Protein AF-A0A381ZIY9-F1 (afdb_monomer_lite)

Radius of gyration: 14.21 Å; chains: 1; bounding box: 32×21×38 Å

pLDDT: mean 94.88, std 4.89, range [64.94, 98.19]

Structure (mmCIF, N/CA/C/O backbone):
data_AF-A0A381ZIY9-F1
#
_entry.id   AF-A0A381ZIY9-F1
#
loop_
_atom_site.group_PDB
_atom_site.id
_atom_site.type_symbol
_atom_site.label_atom_id
_atom_site.label_alt_id
_atom_site.label_comp_id
_atom_site.label_asym_id
_atom_site.label_entity_id
_atom_site.label_seq_id
_atom_site.pdbx_PDB_ins_code
_atom_site.Cartn_x
_atom_site.Cartn_y
_atom_site.Cartn_z
_atom_site.occupancy
_atom_site.B_iso_or_equiv
_atom_site.auth_seq_id
_atom_site.auth_comp_id
_atom_site.auth_asym_id
_atom_site.auth_atom_id
_atom_site.pdbx_PDB_model_num
ATOM 1 N N . MET A 1 1 ? 0.600 -8.500 -18.921 1.00 64.94 1 MET A N 1
ATOM 2 C CA . MET A 1 1 ? 1.296 -7.477 -19.741 1.00 64.94 1 MET A CA 1
ATOM 3 C C . MET A 1 1 ? 2.789 -7.711 -19.586 1.00 64.94 1 MET A C 1
ATOM 5 O O . MET A 1 1 ? 3.240 -7.798 -18.461 1.00 64.94 1 MET A O 1
ATOM 9 N N . VAL A 1 2 ? 3.587 -7.846 -20.650 1.00 84.56 2 VAL A N 1
ATOM 10 C CA . VAL A 1 2 ? 5.027 -8.111 -20.442 1.00 84.56 2 VAL A CA 1
ATOM 11 C C . VAL A 1 2 ? 5.698 -6.864 -19.853 1.00 84.56 2 VAL A C 1
ATOM 13 O O . VAL A 1 2 ? 5.814 -5.849 -20.535 1.00 84.56 2 VAL A O 1
ATOM 16 N N . LEU A 1 3 ? 6.099 -6.938 -18.580 1.00 90.31 3 LEU A N 1
ATOM 17 C CA . LEU A 1 3 ? 6.777 -5.851 -17.871 1.00 90.31 3 LEU A CA 1
ATOM 18 C C . LEU A 1 3 ? 8.226 -5.691 -18.346 1.00 90.31 3 LEU A C 1
ATOM 20 O O . LEU A 1 3 ? 8.945 -6.682 -18.510 1.00 90.31 3 LEU A O 1
ATOM 24 N N . ASN A 1 4 ? 8.677 -4.443 -18.486 1.00 93.50 4 ASN A N 1
ATOM 25 C CA . ASN A 1 4 ? 10.091 -4.140 -18.717 1.00 93.50 4 ASN A CA 1
ATOM 26 C C . ASN A 1 4 ? 10.938 -4.404 -17.448 1.00 93.50 4 ASN A C 1
ATOM 28 O O . ASN A 1 4 ? 10.411 -4.704 -16.370 1.00 93.50 4 ASN A O 1
ATOM 32 N N . GLU A 1 5 ? 12.267 -4.320 -17.555 1.00 95.06 5 GLU A N 1
ATOM 33 C CA . GLU A 1 5 ? 13.149 -4.601 -16.413 1.00 95.06 5 GLU A CA 1
ATOM 34 C C . GLU A 1 5 ? 12.912 -3.663 -15.222 1.00 95.06 5 GLU A C 1
ATOM 36 O O . GLU A 1 5 ? 12.831 -4.131 -14.084 1.00 95.06 5 GLU A O 1
ATOM 41 N N . GLU A 1 6 ? 12.729 -2.364 -15.461 1.00 95.62 6 GLU A N 1
ATOM 42 C CA . GLU A 1 6 ? 12.489 -1.389 -14.393 1.00 95.62 6 GLU A CA 1
ATOM 43 C C . GLU A 1 6 ? 11.158 -1.625 -13.673 1.00 95.62 6 GLU A C 1
ATOM 45 O O . GLU A 1 6 ? 11.094 -1.606 -12.441 1.00 95.62 6 GLU A O 1
ATOM 50 N N . GLN A 1 7 ? 10.106 -1.936 -14.427 1.00 96.00 7 GLN A N 1
ATOM 51 C CA . GLN A 1 7 ? 8.788 -2.302 -13.921 1.00 96.00 7 GLN A CA 1
ATOM 52 C C . GLN A 1 7 ? 8.847 -3.572 -13.068 1.00 96.00 7 GLN A C 1
ATOM 54 O O . GLN A 1 7 ? 8.252 -3.623 -11.987 1.00 96.00 7 GLN A O 1
ATOM 59 N N . ARG A 1 8 ? 9.616 -4.584 -13.494 1.00 95.69 8 ARG A N 1
ATOM 60 C CA . ARG A 1 8 ? 9.843 -5.806 -12.700 1.00 95.69 8 ARG A CA 1
ATOM 61 C C . ARG A 1 8 ? 10.585 -5.504 -11.402 1.00 95.69 8 ARG A C 1
ATOM 63 O O . ARG A 1 8 ? 10.189 -5.994 -10.343 1.00 95.69 8 ARG A O 1
ATOM 70 N N . LEU A 1 9 ? 11.634 -4.682 -11.454 1.00 96.25 9 LEU A N 1
ATOM 71 C CA . LEU A 1 9 ? 12.377 -4.266 -10.260 1.00 96.25 9 LEU A CA 1
ATOM 72 C C . LEU A 1 9 ? 11.486 -3.494 -9.283 1.00 96.25 9 LEU A C 1
ATOM 74 O O . LEU A 1 9 ? 11.523 -3.761 -8.078 1.00 96.25 9 LEU A O 1
ATOM 78 N N . LEU A 1 10 ? 10.661 -2.576 -9.788 1.00 96.31 10 LEU A N 1
ATOM 79 C CA . LEU A 1 10 ? 9.697 -1.837 -8.982 1.00 96.31 10 LEU A CA 1
ATOM 80 C C . LEU A 1 10 ? 8.674 -2.782 -8.339 1.00 96.31 10 LEU A C 1
ATOM 82 O O . LEU A 1 10 ? 8.495 -2.739 -7.123 1.00 96.31 10 LEU A O 1
ATOM 86 N N . SER A 1 11 ? 8.074 -3.686 -9.116 1.00 96.50 11 SER A N 1
ATOM 87 C CA . SER A 1 11 ? 7.126 -4.687 -8.608 1.00 96.50 11 SER A CA 1
ATOM 88 C C . SER A 1 11 ? 7.733 -5.551 -7.492 1.00 96.50 11 SER A C 1
ATOM 90 O O . SER A 1 11 ? 7.121 -5.745 -6.436 1.00 96.50 11 SER A O 1
ATOM 92 N N . ASN A 1 12 ? 8.990 -5.980 -7.651 1.00 96.50 12 ASN A N 1
ATOM 93 C CA . ASN A 1 12 ? 9.722 -6.721 -6.620 1.00 96.50 12 ASN A CA 1
ATOM 94 C C . ASN A 1 12 ? 9.938 -5.894 -5.341 1.00 96.50 12 ASN A C 1
ATOM 96 O O . ASN A 1 12 ? 9.792 -6.414 -4.233 1.00 96.50 12 ASN A O 1
ATOM 100 N N . ARG A 1 13 ? 10.260 -4.598 -5.468 1.00 96.56 13 ARG A N 1
ATOM 101 C CA . ARG A 1 13 ? 10.421 -3.691 -4.316 1.00 96.56 13 ARG A CA 1
ATOM 102 C C . ARG A 1 13 ? 9.102 -3.462 -3.581 1.00 96.56 13 ARG A C 1
ATOM 104 O O . ARG A 1 13 ? 9.105 -3.438 -2.353 1.00 96.56 13 ARG A O 1
ATOM 111 N N . ILE A 1 14 ? 7.998 -3.333 -4.313 1.00 96.50 14 ILE A N 1
ATOM 112 C CA . ILE A 1 14 ? 6.654 -3.130 -3.755 1.00 96.50 14 ILE A CA 1
ATOM 113 C C . ILE A 1 14 ? 6.188 -4.364 -2.974 1.00 96.50 14 ILE A C 1
ATOM 115 O O . ILE A 1 14 ? 5.695 -4.235 -1.854 1.00 96.50 14 ILE A O 1
ATOM 119 N N . ASN A 1 15 ? 6.414 -5.565 -3.512 1.00 96.75 15 ASN A N 1
ATOM 120 C CA . ASN A 1 15 ? 6.094 -6.816 -2.818 1.00 96.75 15 ASN A CA 1
ATOM 121 C C . ASN A 1 15 ? 7.028 -7.109 -1.628 1.00 96.75 15 ASN A C 1
ATOM 123 O O . ASN A 1 15 ? 6.682 -7.883 -0.728 1.00 96.75 15 ASN A O 1
ATOM 127 N N . ASN A 1 16 ? 8.206 -6.482 -1.573 1.00 97.19 16 ASN A N 1
ATOM 128 C CA . ASN A 1 16 ? 9.112 -6.616 -0.443 1.00 97.19 16 ASN A CA 1
ATOM 129 C C . ASN A 1 16 ? 8.632 -5.774 0.751 1.00 97.19 16 ASN A C 1
ATOM 131 O O . ASN A 1 16 ? 8.828 -4.560 0.824 1.00 97.19 16 ASN A O 1
ATOM 135 N N . LYS A 1 17 ? 8.067 -6.454 1.752 1.00 93.31 17 LYS A N 1
ATOM 136 C CA . LYS A 1 17 ? 7.513 -5.832 2.966 1.00 93.31 17 LYS A CA 1
ATOM 137 C C . LYS A 1 17 ? 8.504 -4.941 3.715 1.00 93.31 17 LYS A C 1
ATOM 139 O O . LYS A 1 17 ? 8.086 -3.936 4.288 1.00 93.31 17 LYS A O 1
ATOM 144 N N . LEU A 1 18 ? 9.787 -5.306 3.757 1.00 95.62 18 LEU A N 1
ATOM 145 C CA . LEU A 1 18 ? 10.796 -4.526 4.474 1.00 95.62 18 LEU A CA 1
ATOM 146 C C . LEU A 1 18 ? 11.097 -3.225 3.726 1.00 95.62 18 LEU A C 1
ATOM 148 O O . LEU A 1 18 ? 11.052 -2.155 4.331 1.00 95.62 18 LEU A O 1
ATOM 152 N N . LEU A 1 19 ? 11.326 -3.313 2.413 1.00 96.25 19 LEU A N 1
ATOM 153 C CA . LEU A 1 19 ? 11.589 -2.145 1.571 1.00 96.25 19 LEU A CA 1
ATOM 154 C C . LEU A 1 19 ? 10.386 -1.199 1.537 1.00 96.25 19 LEU A C 1
ATOM 156 O O . LEU A 1 19 ? 10.551 -0.001 1.759 1.00 96.25 19 LEU A O 1
ATOM 160 N N . PHE A 1 20 ? 9.173 -1.730 1.359 1.00 94.31 20 PHE A N 1
ATOM 161 C CA . PHE A 1 20 ? 7.959 -0.917 1.382 1.00 94.31 20 PHE A CA 1
ATOM 162 C C . PHE A 1 20 ? 7.743 -0.237 2.742 1.00 94.31 20 PHE A C 1
ATOM 164 O O . PHE A 1 20 ? 7.342 0.926 2.805 1.00 94.31 20 PHE A O 1
ATOM 171 N N . LYS A 1 21 ? 8.049 -0.922 3.853 1.00 94.00 21 LYS A N 1
ATOM 172 C CA . LYS A 1 21 ? 7.959 -0.332 5.196 1.00 94.00 21 LYS A CA 1
ATOM 173 C C . LYS A 1 21 ? 8.971 0.800 5.393 1.00 94.00 21 LYS A C 1
ATOM 175 O O . LYS A 1 21 ? 8.599 1.840 5.930 1.00 94.00 21 LYS A O 1
ATOM 180 N N . LEU A 1 22 ? 10.215 0.626 4.945 1.00 96.19 22 LEU A N 1
ATOM 181 C CA . LEU A 1 22 ? 11.242 1.676 4.988 1.00 96.19 22 LEU A CA 1
ATOM 182 C C . LEU A 1 22 ? 10.860 2.883 4.118 1.00 96.19 22 LEU A C 1
ATOM 184 O O . LEU A 1 22 ? 10.975 4.031 4.555 1.00 96.19 22 LEU A O 1
ATOM 188 N N . PHE A 1 23 ? 10.335 2.633 2.918 1.00 94.81 23 PHE A N 1
ATOM 189 C CA . PHE A 1 23 ? 9.771 3.672 2.058 1.00 94.81 23 PHE A CA 1
ATOM 190 C C . PHE A 1 23 ? 8.607 4.399 2.742 1.00 94.81 23 PHE A C 1
ATOM 192 O O . PHE A 1 23 ? 8.574 5.625 2.761 1.00 94.81 23 PHE A O 1
ATOM 199 N N . SER A 1 24 ? 7.694 3.665 3.382 1.00 94.31 24 SER A N 1
ATOM 200 C CA . SER A 1 24 ? 6.560 4.261 4.095 1.00 94.31 24 SER A CA 1
ATOM 201 C C . SER A 1 24 ? 7.028 5.174 5.227 1.00 94.31 24 SER A C 1
ATOM 203 O O . SER A 1 24 ? 6.549 6.291 5.347 1.00 94.31 24 SER A O 1
ATOM 205 N N . ILE A 1 25 ? 8.016 4.760 6.021 1.00 95.75 25 ILE A N 1
ATOM 206 C CA . ILE A 1 25 ? 8.558 5.606 7.098 1.00 95.75 25 ILE A CA 1
ATOM 207 C C . ILE A 1 25 ? 9.198 6.888 6.540 1.00 95.75 25 ILE A C 1
ATOM 209 O O . ILE A 1 25 ? 9.050 7.952 7.132 1.00 95.75 25 ILE A O 1
ATOM 213 N N . SER A 1 26 ? 9.899 6.798 5.407 1.00 95.81 26 SER A N 1
ATOM 214 C CA . SER A 1 26 ? 10.687 7.913 4.861 1.00 95.81 26 SER A CA 1
ATOM 215 C C . SER A 1 26 ? 9.914 8.856 3.936 1.00 95.81 26 SER A C 1
ATOM 217 O O . SER A 1 26 ? 10.242 10.040 3.873 1.00 95.81 26 SER A O 1
ATOM 219 N N . LYS A 1 27 ? 8.926 8.353 3.190 1.00 94.38 27 LYS A N 1
ATOM 220 C CA . LYS A 1 27 ? 8.231 9.088 2.118 1.00 94.38 27 LYS A CA 1
ATOM 221 C C . LYS A 1 27 ? 6.713 9.130 2.275 1.00 94.38 27 LYS A C 1
ATOM 223 O O . LYS A 1 27 ? 6.094 10.045 1.746 1.00 94.38 27 LYS A O 1
ATOM 228 N N . LEU A 1 28 ? 6.113 8.193 3.014 1.00 94.06 28 LEU A N 1
ATOM 229 C CA . LEU A 1 28 ? 4.666 8.144 3.272 1.00 94.06 28 LEU A CA 1
ATOM 230 C C . LEU A 1 28 ? 4.370 7.944 4.770 1.00 94.06 28 LEU A C 1
ATOM 232 O O . LEU A 1 28 ? 3.760 6.937 5.151 1.00 94.06 28 LEU A O 1
ATOM 236 N N . PRO A 1 29 ? 4.787 8.872 5.654 1.00 93.94 29 PRO A N 1
ATOM 237 C CA . PRO A 1 29 ? 4.699 8.672 7.102 1.00 93.94 29 PRO A CA 1
ATOM 238 C C . PRO A 1 29 ? 3.264 8.395 7.574 1.00 93.94 29 PRO A C 1
ATOM 240 O O . PRO A 1 29 ? 3.052 7.581 8.472 1.00 93.94 29 PRO A O 1
ATOM 243 N N . LEU A 1 30 ? 2.255 8.986 6.922 1.00 93.94 30 LEU A N 1
ATOM 244 C CA . LEU A 1 30 ? 0.846 8.684 7.199 1.00 93.94 30 LEU A CA 1
ATOM 245 C C . LEU A 1 30 ? 0.478 7.221 6.917 1.00 93.94 30 LEU A C 1
ATOM 247 O O . LEU A 1 30 ? -0.261 6.628 7.705 1.00 93.94 30 LEU A O 1
ATOM 251 N N . ALA A 1 31 ? 1.014 6.604 5.859 1.00 93.75 31 ALA A N 1
ATOM 252 C CA . ALA A 1 31 ? 0.802 5.179 5.597 1.00 93.75 31 ALA A CA 1
ATOM 253 C C . ALA A 1 31 ? 1.381 4.320 6.735 1.00 93.75 31 ALA A C 1
ATOM 255 O O . ALA A 1 31 ? 0.753 3.357 7.179 1.00 93.75 31 ALA A O 1
ATOM 256 N N . PHE A 1 32 ? 2.529 4.720 7.294 1.00 94.12 32 PHE A N 1
ATOM 257 C CA . PHE A 1 32 ? 3.121 4.045 8.448 1.00 94.12 32 PHE A CA 1
ATOM 258 C C . PHE A 1 32 ? 2.266 4.180 9.723 1.00 94.12 32 PHE A C 1
ATOM 260 O O . PHE A 1 32 ? 1.957 3.165 10.355 1.00 94.12 32 PHE A O 1
ATOM 267 N N . PHE A 1 33 ? 1.834 5.395 10.085 1.00 94.44 33 PHE A N 1
ATOM 268 C CA . PHE A 1 33 ? 1.041 5.631 11.304 1.00 94.44 33 PHE A CA 1
ATOM 269 C C . PHE A 1 33 ? -0.334 4.958 11.261 1.00 94.44 33 PHE A C 1
ATOM 271 O O . PHE A 1 33 ? -0.756 4.319 12.232 1.00 94.44 33 PHE A O 1
ATOM 278 N N . THR A 1 34 ? -1.008 5.034 10.114 1.00 95.25 34 THR A N 1
ATOM 279 C CA . THR A 1 34 ? -2.284 4.338 9.892 1.00 95.25 34 THR A CA 1
ATOM 280 C C . THR A 1 34 ? -2.089 2.820 9.790 1.00 95.25 34 THR A C 1
ATOM 282 O O . THR A 1 34 ? -3.010 2.041 10.030 1.00 95.25 34 THR A O 1
ATOM 285 N N . GLY A 1 35 ? -0.870 2.343 9.526 1.00 94.50 35 GLY A N 1
ATOM 286 C CA . GLY A 1 35 ? -0.601 0.928 9.285 1.00 94.50 35 GLY A CA 1
ATOM 287 C C . GLY A 1 35 ? -1.201 0.433 7.968 1.00 94.50 35 GLY A C 1
ATOM 288 O O . GLY A 1 35 ? -1.543 -0.750 7.874 1.00 94.50 35 GLY A O 1
ATOM 289 N N . LEU A 1 36 ? -1.349 1.338 6.999 1.00 96.69 36 LEU A N 1
ATOM 290 C CA . LEU A 1 36 ? -1.661 1.028 5.613 1.00 96.69 36 LEU A CA 1
ATOM 291 C C . LEU A 1 36 ? -0.483 0.273 4.982 1.00 96.69 36 LEU A C 1
ATOM 293 O O . LEU A 1 36 ? 0.682 0.618 5.182 1.00 96.69 36 LEU A O 1
ATOM 297 N N . LYS A 1 37 ? -0.784 -0.785 4.231 1.00 95.94 37 LYS A N 1
ATOM 298 C CA . LYS A 1 37 ? 0.217 -1.632 3.575 1.00 95.94 37 LYS A CA 1
ATOM 299 C C . LYS A 1 37 ? -0.336 -2.282 2.314 1.00 95.94 37 LYS A C 1
ATOM 301 O O . LYS A 1 37 ? -1.537 -2.529 2.223 1.00 95.94 37 LYS A O 1
ATOM 306 N N . ILE A 1 38 ? 0.562 -2.639 1.403 1.00 97.38 38 ILE A N 1
ATOM 307 C CA . ILE A 1 38 ? 0.276 -3.547 0.289 1.00 97.38 38 ILE A CA 1
ATOM 308 C C . ILE A 1 38 ? 0.469 -4.986 0.789 1.00 97.38 38 ILE A C 1
ATOM 310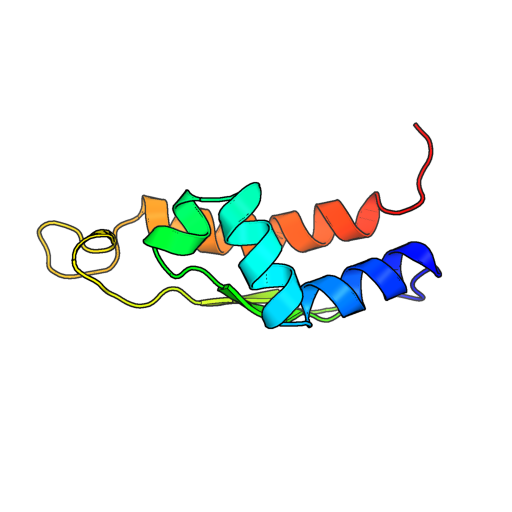 O O . ILE A 1 38 ? 1.482 -5.316 1.410 1.00 97.38 38 ILE A O 1
ATOM 314 N N . LEU A 1 39 ? -0.543 -5.830 0.591 1.00 96.94 39 LEU A N 1
ATOM 315 C CA . LEU A 1 39 ? -0.510 -7.259 0.910 1.00 96.94 39 LEU A CA 1
ATOM 316 C C . LEU A 1 39 ? 0.024 -8.087 -0.257 1.00 96.94 39 LEU A C 1
ATOM 318 O O . LEU A 1 39 ? 0.767 -9.040 -0.026 1.00 96.94 39 LEU A O 1
ATOM 322 N N . LYS A 1 40 ? -0.379 -7.725 -1.476 1.00 96.75 40 LYS A N 1
ATOM 323 C CA . LYS A 1 40 ? -0.017 -8.394 -2.723 1.00 96.75 40 LYS A CA 1
ATOM 324 C C . LYS A 1 40 ? -0.087 -7.380 -3.855 1.00 96.75 40 LYS A C 1
ATOM 326 O O . LYS A 1 40 ? -1.060 -6.634 -3.937 1.00 96.75 40 LYS A O 1
ATOM 331 N N . PHE A 1 41 ? 0.918 -7.388 -4.718 1.00 97.75 41 PHE A N 1
ATOM 332 C CA . PHE A 1 41 ? 0.899 -6.642 -5.964 1.00 97.75 41 PHE A CA 1
ATOM 333 C C . PHE A 1 41 ? 1.298 -7.553 -7.122 1.00 97.75 41 PHE A C 1
ATOM 335 O O . PHE A 1 41 ? 2.328 -8.225 -7.074 1.00 97.75 41 PHE A O 1
ATOM 342 N N . THR A 1 42 ? 0.461 -7.586 -8.148 1.00 95.88 42 THR A N 1
ATOM 343 C CA . THR A 1 42 ? 0.676 -8.312 -9.401 1.00 95.88 42 THR A CA 1
ATOM 344 C C . THR A 1 42 ? 0.271 -7.417 -10.565 1.00 95.88 42 THR A C 1
ATOM 346 O O . THR A 1 42 ? -0.191 -6.299 -10.357 1.00 95.88 42 THR A O 1
ATOM 349 N N . GLU A 1 43 ? 0.434 -7.909 -11.788 1.00 93.19 43 GLU A N 1
ATOM 350 C CA . GLU A 1 43 ? 0.017 -7.188 -12.993 1.00 93.19 43 GLU A CA 1
ATOM 351 C C . GLU A 1 43 ? -1.497 -6.938 -13.052 1.00 93.19 43 GLU A C 1
ATOM 353 O O . GLU A 1 43 ? -1.909 -5.932 -13.620 1.00 93.19 43 GLU A O 1
ATOM 358 N N . ASP A 1 44 ? -2.305 -7.803 -12.433 1.00 93.88 44 ASP A N 1
ATOM 359 C CA . ASP A 1 44 ? -3.769 -7.751 -12.540 1.00 93.88 44 ASP A CA 1
ATOM 360 C C . ASP A 1 44 ? -4.453 -7.239 -11.262 1.00 93.88 44 ASP A C 1
ATOM 362 O O . ASP A 1 44 ? -5.589 -6.771 -11.298 1.00 93.88 44 ASP A O 1
ATOM 366 N N . GLU A 1 45 ? -3.777 -7.310 -10.112 1.00 96.44 45 GLU A N 1
ATOM 367 C CA . GLU A 1 45 ? -4.345 -6.886 -8.829 1.00 96.44 45 GLU A CA 1
ATOM 368 C C . GLU A 1 45 ? -3.330 -6.230 -7.886 1.00 96.44 45 GLU A C 1
ATOM 370 O O . GLU A 1 45 ? -2.181 -6.664 -7.750 1.00 96.44 45 GLU A O 1
ATOM 375 N N . CYS A 1 46 ? -3.802 -5.215 -7.159 1.00 98.12 46 CYS A N 1
ATOM 376 C CA . CYS A 1 46 ? -3.110 -4.603 -6.032 1.00 98.12 46 CYS A CA 1
ATOM 377 C C . CYS A 1 46 ? -4.016 -4.648 -4.799 1.00 98.12 46 CYS A C 1
ATOM 379 O O . CYS A 1 46 ? -5.029 -3.951 -4.726 1.00 98.12 46 CYS A O 1
ATOM 381 N N . ILE A 1 47 ? -3.649 -5.471 -3.818 1.00 98.19 47 ILE A N 1
ATOM 382 C CA . ILE A 1 47 ? -4.414 -5.650 -2.585 1.00 98.19 47 ILE A CA 1
ATOM 383 C C . ILE A 1 47 ? -3.770 -4.809 -1.489 1.00 98.19 47 ILE A C 1
ATOM 385 O O . ILE A 1 47 ? -2.662 -5.106 -1.034 1.00 98.19 47 ILE A O 1
ATOM 389 N N . THR A 1 48 ? -4.482 -3.793 -1.011 1.00 97.88 48 THR A N 1
ATOM 390 C CA . THR A 1 48 ? -4.082 -2.982 0.144 1.00 97.88 48 THR A CA 1
ATOM 391 C C . THR A 1 48 ? -4.858 -3.382 1.396 1.00 97.88 48 THR A C 1
ATOM 393 O O . THR A 1 48 ? -5.906 -4.023 1.350 1.00 97.88 48 THR A O 1
ATOM 396 N N . SER A 1 49 ? -4.311 -3.054 2.563 1.00 97.19 49 SER A N 1
ATOM 397 C CA . SER A 1 49 ? -4.955 -3.321 3.844 1.00 97.19 49 SER A CA 1
ATOM 398 C C . SER A 1 49 ? -4.584 -2.261 4.861 1.00 97.19 49 SER A C 1
ATOM 400 O O . SER A 1 49 ? -3.428 -1.849 4.958 1.00 97.19 49 SER A O 1
ATOM 402 N N . VAL A 1 50 ? -5.567 -1.873 5.665 1.00 96.94 50 VAL A N 1
ATOM 403 C CA . VAL A 1 50 ? -5.399 -0.991 6.813 1.00 96.94 50 VAL A CA 1
ATOM 404 C C . VAL A 1 50 ? -6.155 -1.581 7.998 1.00 96.94 50 VAL A C 1
ATOM 406 O O . VAL A 1 50 ? -7.286 -2.045 7.873 1.00 96.94 50 VAL A O 1
ATOM 409 N N . ARG A 1 51 ? -5.507 -1.630 9.163 1.00 94.88 51 ARG A N 1
ATOM 410 C CA . ARG A 1 51 ? -6.116 -2.184 10.381 1.00 94.88 51 ARG A CA 1
ATOM 411 C C . ARG A 1 51 ? -6.951 -1.109 11.070 1.00 94.88 51 ARG A C 1
ATOM 413 O O . ARG A 1 51 ? -6.452 -0.008 11.264 1.00 94.88 51 ARG A O 1
ATOM 420 N N . LEU A 1 52 ? -8.149 -1.435 11.551 1.00 96.19 52 LEU A N 1
ATOM 421 C CA . LEU A 1 52 ? -8.893 -0.541 12.441 1.00 96.19 52 LEU A CA 1
ATOM 422 C C . LEU A 1 52 ? -8.094 -0.307 13.739 1.00 96.19 52 LEU A C 1
ATOM 424 O O . LEU A 1 52 ? -7.775 -1.244 14.471 1.00 96.19 52 LEU A O 1
ATOM 428 N N . LYS A 1 53 ? -7.724 0.949 13.991 1.00 94.38 53 LYS A N 1
ATOM 429 C CA . LYS A 1 53 ? -6.954 1.414 15.155 1.00 94.38 53 LYS A CA 1
ATOM 430 C C . LYS A 1 53 ? -7.537 2.732 15.647 1.00 94.38 53 LYS A C 1
ATOM 432 O O . LYS A 1 53 ? -8.352 3.339 14.959 1.00 94.38 53 LYS A O 1
ATOM 437 N N . TYR A 1 54 ? -7.053 3.217 16.791 1.00 93.94 54 TYR A N 1
ATOM 438 C CA . TYR A 1 54 ? -7.444 4.520 17.329 1.00 93.94 54 TYR A CA 1
ATOM 439 C C . TYR A 1 54 ? -7.320 5.667 16.310 1.00 93.94 54 TYR A C 1
ATOM 441 O O . TYR A 1 54 ? -8.247 6.451 16.187 1.00 93.94 54 TYR A O 1
ATOM 449 N N . LEU A 1 55 ? -6.227 5.726 15.541 1.00 94.81 55 LEU A N 1
ATOM 450 C CA . LEU A 1 55 ? -6.020 6.767 14.521 1.00 94.81 55 LEU A CA 1
ATOM 451 C C . LEU A 1 55 ? -6.872 6.584 13.257 1.00 94.81 55 LEU A C 1
ATOM 453 O O . LEU A 1 55 ? -7.027 7.522 12.487 1.00 94.81 55 LEU A O 1
ATOM 457 N N . ASN A 1 56 ? -7.413 5.385 13.033 1.00 97.12 56 ASN A N 1
ATOM 458 C CA . ASN A 1 56 ? -8.094 5.036 11.786 1.00 97.12 56 ASN A CA 1
ATOM 459 C C . ASN A 1 56 ? -9.614 4.998 11.927 1.00 97.12 56 ASN A C 1
ATOM 461 O O . ASN A 1 56 ? -10.297 4.692 10.952 1.00 97.12 56 ASN A O 1
ATOM 465 N N . LYS A 1 57 ? -10.141 5.223 13.134 1.00 96.88 57 LYS A N 1
ATOM 466 C CA . LYS A 1 57 ? -11.568 5.105 13.428 1.00 96.88 57 LYS A CA 1
ATOM 467 C C . LYS A 1 57 ? -12.269 6.456 13.358 1.00 96.88 57 LYS A C 1
ATOM 469 O O . LYS A 1 57 ? -11.692 7.488 13.683 1.00 96.88 57 LYS A O 1
ATOM 474 N N . ASN A 1 58 ? -13.534 6.420 12.980 1.00 96.75 58 ASN A N 1
ATOM 475 C CA . ASN A 1 58 ? -14.456 7.544 13.073 1.00 96.75 58 ASN A CA 1
ATOM 476 C C . ASN A 1 58 ? -15.247 7.500 14.408 1.00 9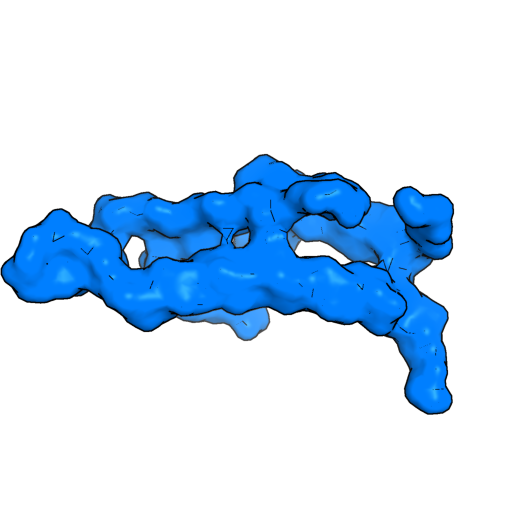6.75 58 ASN A C 1
ATOM 478 O O . ASN A 1 58 ? -1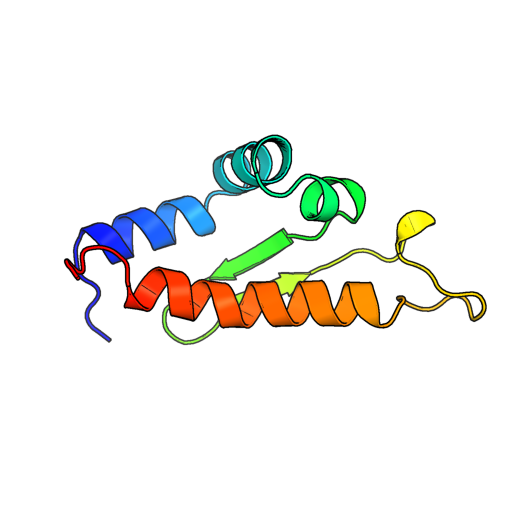5.119 6.527 15.163 1.00 96.75 58 ASN A O 1
ATOM 482 N N . PRO A 1 59 ? -16.084 8.513 14.715 1.00 96.81 59 PRO A N 1
ATOM 483 C CA . PRO A 1 59 ? -16.934 8.524 15.915 1.00 96.81 59 PRO A CA 1
ATOM 484 C C . PRO A 1 59 ? -17.944 7.366 16.014 1.00 96.81 59 PRO A C 1
ATOM 486 O O . PRO A 1 59 ? -18.475 7.111 17.089 1.00 96.81 59 PRO A O 1
ATOM 489 N N . PHE A 1 60 ? -18.174 6.632 14.922 1.00 97.00 60 PHE A N 1
ATOM 490 C CA . PHE A 1 60 ? -19.078 5.479 14.831 1.00 97.00 60 PHE A CA 1
ATOM 491 C C . PHE A 1 60 ? -18.349 4.133 14.961 1.00 97.00 60 PHE A C 1
ATOM 493 O O . PHE A 1 60 ? -18.898 3.095 14.605 1.00 97.00 60 PHE A O 1
ATOM 500 N N . GLN A 1 61 ? -17.097 4.141 15.434 1.00 94.19 61 GLN A N 1
ATOM 501 C CA . GLN A 1 61 ? -16.279 2.941 15.656 1.00 94.19 61 GLN A CA 1
ATOM 502 C C . GLN A 1 61 ? -15.976 2.111 14.393 1.00 94.19 61 GLN A C 1
ATOM 504 O O . GLN A 1 61 ? -15.619 0.939 14.490 1.00 94.19 61 GLN A O 1
ATOM 509 N N . SER A 1 62 ? -16.045 2.716 13.208 1.00 96.62 62 SER A N 1
ATOM 510 C CA . SER A 1 62 ? -15.649 2.092 11.937 1.00 96.62 62 SER A CA 1
ATOM 5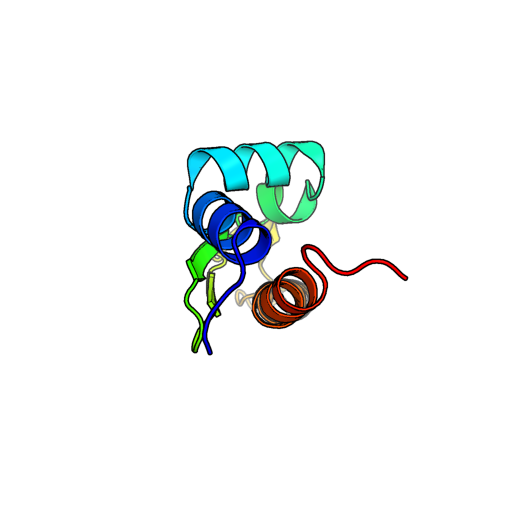11 C C . SER A 1 62 ? -14.472 2.832 11.302 1.00 96.62 62 SER A C 1
ATOM 513 O O . SER A 1 62 ? -14.048 3.877 11.797 1.00 96.62 62 SER A O 1
ATOM 515 N N . THR A 1 63 ? -13.897 2.286 10.227 1.00 97.75 63 THR A N 1
ATOM 516 C CA . THR A 1 63 ? -12.779 2.927 9.519 1.00 97.75 63 THR A CA 1
ATOM 517 C C . THR A 1 63 ? -13.212 4.275 8.939 1.00 97.75 63 THR A C 1
ATOM 519 O O . THR A 1 63 ? -14.237 4.374 8.268 1.00 97.75 63 THR A O 1
ATOM 522 N N . TYR A 1 64 ? -12.433 5.327 9.192 1.00 97.56 64 TYR A N 1
ATOM 523 C CA . TYR A 1 64 ? -12.701 6.665 8.672 1.00 97.56 64 TYR A CA 1
ATOM 524 C C . TYR A 1 64 ? -12.571 6.707 7.145 1.00 97.56 64 TYR A C 1
ATOM 526 O O . TYR A 1 64 ? -11.663 6.097 6.579 1.00 97.56 64 TYR A O 1
ATOM 534 N N . PHE A 1 65 ? -13.454 7.453 6.473 1.00 97.12 65 PHE A N 1
ATOM 535 C CA . PHE A 1 65 ? -13.539 7.443 5.010 1.00 97.12 65 PHE A CA 1
ATOM 536 C C . PHE A 1 65 ? -12.218 7.850 4.346 1.00 97.12 65 PHE A C 1
ATOM 538 O O . PHE A 1 65 ? -11.809 7.208 3.389 1.00 97.12 65 PHE A O 1
ATOM 545 N N . ALA A 1 66 ? -11.498 8.839 4.889 1.00 96.94 66 ALA A N 1
ATOM 546 C CA . ALA A 1 66 ? -10.228 9.270 4.309 1.00 96.94 66 ALA A CA 1
ATOM 547 C C . ALA A 1 66 ? -9.164 8.161 4.367 1.00 96.94 66 ALA A C 1
ATOM 549 O O . ALA A 1 66 ? -8.353 8.036 3.458 1.00 96.94 66 ALA A O 1
ATOM 550 N N . VAL A 1 67 ? -9.201 7.303 5.392 1.00 97.44 67 VAL A N 1
ATOM 551 C CA . VAL A 1 67 ? -8.299 6.147 5.502 1.00 97.44 67 VAL A CA 1
ATOM 552 C C . VAL A 1 67 ? -8.650 5.077 4.462 1.00 97.44 67 VAL A C 1
ATOM 554 O O . VAL A 1 67 ? -7.753 4.438 3.914 1.00 97.44 67 VAL A O 1
ATOM 557 N N . LEU A 1 68 ? -9.940 4.907 4.146 1.00 97.38 68 LEU A N 1
ATOM 558 C CA . LEU A 1 68 ? -10.378 4.063 3.029 1.00 97.38 68 LEU A CA 1
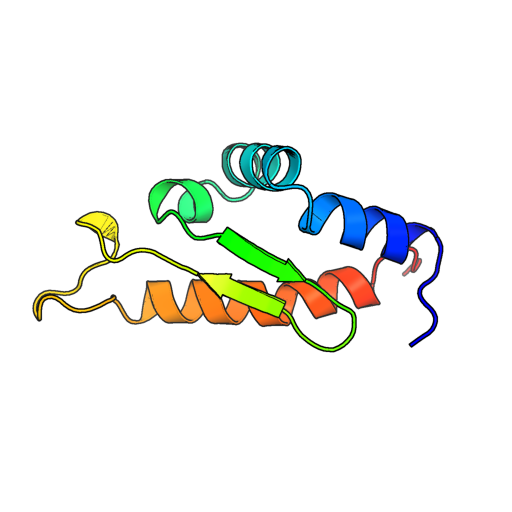ATOM 559 C C . LEU A 1 68 ? -9.931 4.650 1.683 1.00 97.38 68 LEU A C 1
ATOM 561 O O . LEU A 1 68 ? -9.399 3.913 0.856 1.00 97.38 68 LEU A O 1
ATOM 565 N N . SER A 1 69 ? -10.062 5.967 1.493 1.00 98.00 69 SER A N 1
ATOM 566 C CA . SER A 1 69 ? -9.579 6.659 0.293 1.00 98.00 69 SER A CA 1
ATOM 567 C C . SER A 1 69 ? -8.071 6.498 0.113 1.00 98.00 69 SER A C 1
ATOM 569 O O . SER A 1 69 ? -7.642 6.161 -0.981 1.00 98.00 69 SER A O 1
ATOM 571 N N . MET A 1 70 ? -7.273 6.624 1.179 1.00 97.44 70 MET A N 1
ATOM 572 C CA . MET A 1 70 ? -5.827 6.360 1.126 1.00 97.44 70 MET A CA 1
ATOM 573 C C . MET A 1 70 ? -5.514 4.922 0.690 1.00 97.44 70 MET A C 1
ATOM 575 O O . MET A 1 70 ? -4.573 4.689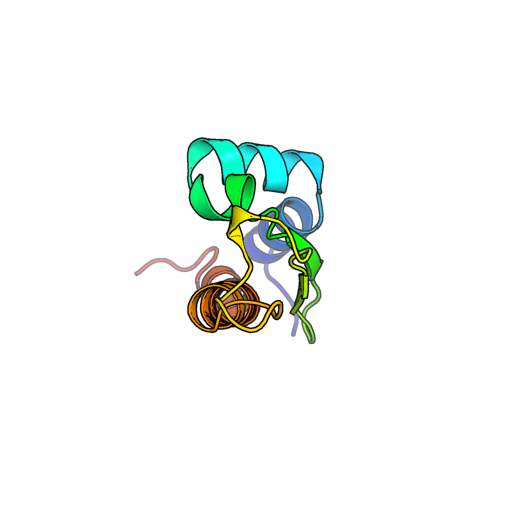 -0.065 1.00 97.44 70 MET A O 1
ATOM 579 N N . ALA A 1 71 ? -6.282 3.939 1.173 1.00 97.69 71 ALA A N 1
ATOM 580 C CA . ALA A 1 71 ? -6.087 2.545 0.788 1.00 97.69 71 ALA A CA 1
ATOM 581 C C . ALA A 1 71 ? -6.419 2.295 -0.691 1.00 97.69 71 ALA A C 1
ATOM 583 O O . ALA A 1 71 ? -5.704 1.531 -1.344 1.00 97.69 71 ALA A O 1
ATOM 584 N N . ALA A 1 72 ? -7.467 2.948 -1.203 1.00 97.81 72 ALA A N 1
ATOM 585 C CA . ALA A 1 72 ? -7.868 2.891 -2.606 1.00 97.81 72 ALA A CA 1
ATOM 586 C C . ALA A 1 72 ? -6.888 3.639 -3.525 1.00 97.81 72 ALA A C 1
ATOM 588 O O . ALA A 1 72 ? -6.522 3.134 -4.580 1.00 97.81 72 ALA A O 1
ATOM 589 N N . GLU A 1 73 ? -6.417 4.815 -3.112 1.00 97.88 73 GLU A N 1
ATOM 590 C CA . GLU A 1 73 ? -5.405 5.581 -3.842 1.00 97.88 73 GLU A CA 1
ATOM 591 C C . GLU A 1 73 ? -4.092 4.805 -3.929 1.00 97.88 73 GLU A C 1
ATOM 593 O O . GLU A 1 73 ? -3.488 4.726 -4.993 1.00 97.88 73 GLU A O 1
ATOM 598 N N . LEU A 1 74 ? -3.664 4.164 -2.836 1.00 97.44 74 LEU A N 1
ATOM 599 C CA . LEU A 1 74 ? -2.470 3.328 -2.868 1.00 97.44 74 LEU A CA 1
ATOM 600 C C . LEU A 1 74 ? -2.651 2.133 -3.814 1.00 97.44 74 LEU A C 1
ATOM 602 O O . LEU A 1 74 ? -1.718 1.815 -4.548 1.00 97.44 74 LEU A O 1
ATOM 606 N N . SER A 1 75 ? -3.814 1.468 -3.832 1.00 97.62 75 SER A N 1
ATOM 607 C CA . SER A 1 75 ? -4.004 0.300 -4.703 1.00 97.62 75 SER A CA 1
ATOM 608 C C . SER A 1 75 ? -3.998 0.670 -6.187 1.00 97.62 75 SER A C 1
ATOM 610 O O . SER A 1 75 ? -3.360 -0.022 -6.979 1.00 97.62 75 SER A O 1
ATOM 612 N N . THR A 1 76 ? -4.632 1.780 -6.568 1.00 97.56 76 THR A N 1
ATOM 613 C CA . THR A 1 76 ? -4.696 2.231 -7.968 1.00 97.56 76 THR A CA 1
ATOM 614 C C . THR A 1 76 ? -3.448 3.003 -8.397 1.00 97.56 76 THR A C 1
ATOM 616 O O . THR A 1 76 ? -2.901 2.750 -9.469 1.00 97.56 76 THR A O 1
ATOM 619 N N . GLY A 1 77 ? -2.924 3.883 -7.544 1.00 96.81 77 GLY A N 1
ATOM 620 C CA . GLY A 1 77 ? -1.716 4.671 -7.796 1.00 96.81 77 GLY A CA 1
ATOM 621 C C . GLY A 1 77 ? -0.464 3.812 -7.971 1.00 96.81 77 GLY A C 1
ATOM 622 O O . GLY A 1 77 ? 0.432 4.172 -8.730 1.00 96.81 77 GLY A O 1
ATOM 623 N N . THR A 1 78 ? -0.426 2.625 -7.359 1.00 96.88 78 THR A N 1
ATOM 624 C CA . THR A 1 78 ? 0.642 1.639 -7.590 1.00 96.88 78 THR A CA 1
ATOM 625 C C . THR A 1 78 ? 0.727 1.225 -9.067 1.00 96.88 78 THR A C 1
ATOM 627 O O . THR A 1 78 ? 1.828 1.115 -9.605 1.00 96.88 78 THR A O 1
ATOM 630 N N . PHE A 1 79 ? -0.408 1.064 -9.756 1.00 97.19 79 PHE A N 1
ATOM 631 C CA . PHE A 1 79 ? -0.414 0.780 -11.196 1.00 97.19 79 PHE A CA 1
ATOM 632 C C . PHE A 1 79 ? 0.045 1.976 -12.026 1.00 97.19 79 PHE A C 1
ATOM 634 O O . PHE A 1 79 ? 0.779 1.788 -12.993 1.00 97.19 79 PHE A O 1
ATOM 641 N N . ALA A 1 80 ? -0.319 3.198 -11.631 1.00 96.19 80 ALA A N 1
ATOM 642 C CA . ALA A 1 80 ? 0.176 4.403 -12.294 1.00 96.19 80 ALA A CA 1
ATOM 643 C C . ALA A 1 80 ? 1.707 4.514 -12.183 1.00 96.19 80 ALA A C 1
ATOM 645 O O . ALA A 1 80 ? 2.376 4.759 -13.184 1.00 96.19 80 ALA A O 1
ATOM 646 N N . LEU A 1 81 ? 2.271 4.246 -10.997 1.00 95.19 81 LEU A N 1
ATOM 647 C CA . LEU A 1 81 ? 3.723 4.194 -10.783 1.00 95.19 81 LEU A CA 1
ATOM 648 C C . LEU A 1 81 ? 4.394 3.112 -11.634 1.00 95.19 81 LEU A C 1
ATOM 650 O O . LEU A 1 81 ? 5.462 3.347 -12.193 1.00 95.19 81 LEU A O 1
ATOM 654 N N . LEU A 1 82 ? 3.770 1.936 -11.751 1.00 96.06 82 LEU A N 1
ATOM 655 C CA . LEU A 1 82 ? 4.266 0.868 -12.614 1.00 96.06 82 LEU A CA 1
ATOM 656 C C . LEU A 1 82 ? 4.245 1.287 -14.091 1.00 96.06 82 LEU A C 1
ATOM 658 O O . LEU A 1 82 ? 5.218 1.062 -14.804 1.00 96.06 82 LEU A O 1
ATOM 662 N N . ALA A 1 83 ? 3.173 1.930 -14.553 1.00 94.56 83 ALA A N 1
ATOM 663 C CA . ALA A 1 83 ? 3.022 2.332 -15.950 1.00 94.56 83 ALA A CA 1
ATOM 664 C C . ALA A 1 83 ? 4.107 3.323 -16.406 1.00 94.56 83 ALA A C 1
ATOM 666 O O . ALA A 1 83 ? 4.593 3.216 -17.531 1.00 94.56 83 ALA A O 1
ATOM 667 N N . VAL A 1 84 ? 4.514 4.245 -15.528 1.00 94.69 84 VAL A N 1
ATOM 668 C CA . VAL A 1 84 ? 5.523 5.274 -15.842 1.00 94.69 84 VAL A CA 1
ATOM 669 C C . VAL A 1 84 ? 6.963 4.853 -15.527 1.00 94.69 84 VAL A C 1
ATOM 671 O O . VAL A 1 84 ? 7.898 5.567 -15.878 1.00 94.69 84 VAL A O 1
ATOM 674 N N . ALA A 1 85 ? 7.178 3.709 -14.872 1.00 94.69 85 ALA A N 1
ATOM 675 C CA . ALA A 1 85 ? 8.523 3.234 -14.552 1.00 94.69 85 ALA A CA 1
ATOM 676 C C . ALA A 1 85 ? 9.326 2.910 -15.826 1.00 94.69 85 ALA A C 1
ATOM 678 O O . ALA A 1 85 ? 8.883 2.131 -16.677 1.00 94.69 85 ALA A O 1
ATOM 679 N N . GLY A 1 86 ? 10.516 3.503 -15.943 1.00 90.69 86 GLY A N 1
ATOM 680 C CA . GLY A 1 86 ? 11.389 3.384 -17.114 1.00 90.69 86 GLY A CA 1
ATOM 681 C C . GLY A 1 86 ? 10.939 4.167 -18.341 1.00 90.69 86 GLY A C 1
ATOM 682 O O . GLY A 1 86 ? 11.486 3.952 -19.419 1.00 90.69 86 GLY A O 1
ATOM 683 N N . GLN A 1 87 ? 9.953 5.056 -18.200 1.00 89.56 87 GLN A N 1
ATOM 684 C CA . GLN A 1 87 ? 9.547 5.968 -19.266 1.00 89.56 87 GLN A CA 1
ATOM 685 C C . GLN A 1 87 ? 10.271 7.307 -19.107 1.00 89.56 87 GLN A C 1
ATOM 687 O O . GLN A 1 87 ? 10.282 7.891 -18.021 1.00 89.56 87 GLN A O 1
ATOM 692 N N . SER A 1 88 ? 10.852 7.803 -20.197 1.00 79.44 88 SER A N 1
ATOM 693 C CA . SER A 1 88 ? 11.354 9.176 -20.273 1.00 79.44 88 SER A CA 1
ATOM 694 C C . SER A 1 88 ? 10.218 10.109 -20.708 1.00 79.44 88 SER A C 1
ATOM 696 O O . SER A 1 88 ? 9.454 9.717 -21.594 1.00 79.44 88 SER A O 1
ATOM 698 N N . PRO A 1 89 ? 10.081 11.300 -20.097 1.00 71.19 89 PRO A N 1
ATOM 699 C CA . PRO A 1 89 ? 9.104 12.300 -20.520 1.00 71.19 89 PRO A CA 1
ATOM 700 C C . PRO A 1 89 ? 9.395 12.867 -21.914 1.00 71.19 89 PRO A C 1
ATOM 702 O O . PRO A 1 89 ? 10.584 12.898 -22.313 1.00 71.19 89 PRO A O 1
#

Foldseek 3Di:
DDADPQLVVLQVQLCPPVNVQVCCVVPVVVCNVQVKHFPHDDPVWTDIDGDQDPVQADPVSDGDVVVVVVRVCVGVVSVVCSVCGPPDD

Secondary structure (DSSP, 8-state):
----HHHHHHHHHHH-HHHHHHHHHHH-HHHHHHT-EEEEE-SS-EEEE----GGGB-TTSSB-HHHHHHHHHHHHHHHHHHHHTT---

Organism: NCBI:txid408172

Sequence (89 aa):
MVLNEEQRLLSNRINNKLLFKLFSISKLPLAFFTGLKILKFTEDECITSVRLKYLNKNPFQSTYFAVLSMAAELSTGTFALLAVAGQSP

InterPro domains:
  IPR029069 HotDog domain superfamily [SSF54637] (22-84)